Protein AF-A0A819LE30-F1 (afdb_monomer_lite)

Secondary structure (DSSP, 8-state):
------S-TTTHHHHHHHHHHTSEEEETT-SS--EEEEEEEEEETTT-EEESSTT-EEEHHHHHHHHH----S-TTSEEEEEE-SS-SS-EEEEEGGGEEEPTTPPP-SPPPHHHHHHHHHHH---HHHHHHHHHHHHHHTTGGG-TT--

Sequence (150 aa):
MFYVVGIPSKAHPLLIRKILKSLWFVIASTEKARRYRLKSFGRPANEHKYTKNESEQITVVDYFRDTWNYRLCYTHLPVVELYDPDDKNQSYFLPMELVNVDEGQPNLQPLTSEQHAKATNKTVVHPDECYKMIRRVADERRFKQDPYLE

pLDDT: mean 84.71, std 14.1, range [28.06, 96.69]

Radius of gyration: 21.99 Å; chains: 1; bounding box: 48×42×59 Å

Structure (mmCIF, N/CA/C/O backbone):
data_AF-A0A819LE30-F1
#
_entry.id   AF-A0A819LE30-F1
#
loop_
_atom_site.group_PDB
_atom_site.id
_atom_site.type_symbol
_atom_site.label_atom_id
_atom_site.label_alt_id
_atom_site.label_comp_id
_atom_site.label_asym_id
_atom_site.label_entity_id
_atom_site.label_seq_id
_atom_site.pdbx_PDB_ins_code
_atom_site.Cartn_x
_atom_site.Cartn_y
_atom_site.Cartn_z
_atom_site.occupancy
_atom_site.B_iso_or_equiv
_atom_site.auth_seq_id
_atom_site.auth_comp_id
_atom_site.auth_asym_id
_atom_site.auth_atom_id
_atom_site.pdbx_PDB_model_num
ATOM 1 N N . MET A 1 1 ? 13.514 -23.073 -1.224 1.00 29.84 1 MET A N 1
ATOM 2 C CA . MET A 1 1 ? 13.096 -22.376 0.011 1.00 29.84 1 MET A CA 1
ATOM 3 C C . MET A 1 1 ? 14.120 -21.275 0.257 1.00 29.84 1 MET A C 1
ATOM 5 O O . MET A 1 1 ? 15.211 -21.570 0.718 1.00 29.84 1 MET A O 1
ATOM 9 N N . PHE A 1 2 ? 13.863 -20.055 -0.224 1.00 28.06 2 PHE A N 1
ATOM 10 C CA . PHE A 1 2 ? 14.846 -18.965 -0.196 1.00 28.06 2 PHE A CA 1
ATOM 11 C C . PHE A 1 2 ? 14.622 -18.115 1.056 1.00 28.06 2 PHE A C 1
ATOM 13 O O . PHE A 1 2 ? 13.649 -17.369 1.131 1.00 28.06 2 PHE A O 1
ATOM 20 N N . TYR A 1 3 ? 15.508 -18.253 2.041 1.00 29.81 3 TYR A N 1
ATOM 21 C CA . TYR A 1 3 ? 15.600 -17.315 3.153 1.00 29.81 3 TYR A CA 1
ATOM 22 C C . TYR A 1 3 ? 16.272 -16.040 2.640 1.00 29.81 3 TYR A C 1
ATOM 24 O O . TYR A 1 3 ? 17.430 -16.069 2.229 1.00 29.81 3 TYR A O 1
ATOM 32 N N . VAL A 1 4 ? 15.541 -14.926 2.645 1.00 34.69 4 VAL A N 1
ATOM 33 C CA . VAL A 1 4 ? 16.140 -13.596 2.500 1.00 34.69 4 VAL A CA 1
ATOM 34 C C . VAL A 1 4 ? 16.900 -13.327 3.796 1.00 34.69 4 VAL A C 1
ATOM 36 O O . VAL A 1 4 ? 16.300 -13.108 4.848 1.00 34.69 4 VAL A O 1
ATOM 39 N N . VAL A 1 5 ? 18.224 -13.439 3.737 1.00 48.38 5 VAL A N 1
ATOM 40 C CA . VAL A 1 5 ? 19.119 -13.092 4.841 1.00 48.38 5 VAL A CA 1
ATOM 41 C C . VAL A 1 5 ? 19.236 -11.574 4.888 1.00 48.38 5 VAL A C 1
ATOM 43 O O . VAL A 1 5 ? 19.642 -10.964 3.910 1.00 48.38 5 VAL A O 1
ATOM 46 N N . GLY A 1 6 ? 18.925 -10.984 6.042 1.00 46.69 6 GLY A N 1
ATOM 47 C CA . GLY A 1 6 ? 19.387 -9.641 6.390 1.00 46.69 6 GLY A CA 1
ATOM 48 C C . GLY A 1 6 ? 18.284 -8.637 6.699 1.00 46.69 6 GLY A C 1
ATOM 49 O O . GLY A 1 6 ? 17.956 -7.815 5.860 1.00 46.69 6 GLY A O 1
ATOM 50 N N . ILE A 1 7 ? 17.775 -8.669 7.933 1.00 44.78 7 ILE A N 1
ATOM 51 C CA . ILE A 1 7 ? 17.602 -7.519 8.844 1.00 44.78 7 ILE A CA 1
ATOM 52 C C . ILE A 1 7 ? 17.383 -8.131 10.248 1.00 44.78 7 ILE A C 1
ATOM 54 O O . ILE A 1 7 ? 16.617 -9.088 10.392 1.00 44.78 7 ILE A O 1
ATOM 58 N N . PRO A 1 8 ? 18.041 -7.635 11.311 1.00 44.53 8 PRO A N 1
ATOM 59 C CA . PRO A 1 8 ? 17.855 -8.158 12.664 1.00 44.53 8 PRO A CA 1
ATOM 60 C C . PRO A 1 8 ? 16.394 -8.018 13.135 1.00 44.53 8 PRO A C 1
ATOM 62 O O . PRO A 1 8 ? 15.788 -6.950 13.041 1.00 44.53 8 PRO A O 1
ATOM 65 N N . SER A 1 9 ? 15.850 -9.113 13.680 1.00 53.09 9 SER A N 1
ATOM 66 C CA . SER A 1 9 ? 14.429 -9.370 14.001 1.00 53.09 9 SER A CA 1
ATOM 67 C C . SER A 1 9 ? 13.659 -8.224 14.694 1.00 53.09 9 SER A C 1
ATOM 69 O O . SER A 1 9 ? 12.488 -8.001 14.397 1.00 53.09 9 SER A O 1
ATOM 71 N N . LYS A 1 10 ? 14.304 -7.415 15.549 1.00 49.97 10 LYS A N 1
ATOM 72 C CA . LYS A 1 10 ? 13.651 -6.286 16.249 1.00 49.97 10 LYS A CA 1
ATOM 73 C C . LYS A 1 10 ? 13.601 -4.969 15.452 1.00 49.97 10 LYS A C 1
ATOM 75 O O . LYS A 1 10 ? 12.783 -4.110 15.765 1.00 49.97 10 LYS A O 1
ATOM 80 N N . ALA A 1 11 ? 14.440 -4.797 14.426 1.00 54.72 11 ALA A N 1
ATOM 81 C CA . ALA A 1 11 ? 14.494 -3.582 13.599 1.00 54.72 11 ALA A CA 1
ATOM 82 C C . ALA A 1 11 ? 13.498 -3.609 12.423 1.00 54.72 11 ALA A C 1
ATOM 84 O O . ALA A 1 11 ? 13.047 -2.559 11.961 1.00 54.72 11 ALA A O 1
ATOM 85 N N . HIS A 1 12 ? 13.112 -4.809 11.978 1.00 65.81 12 HIS A N 1
ATOM 86 C CA 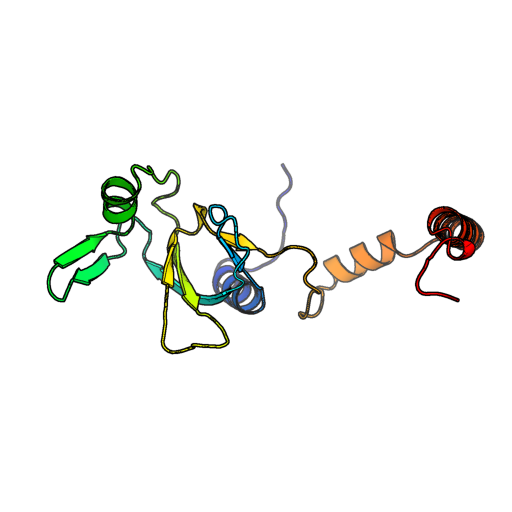. HIS A 1 12 ? 12.155 -5.041 10.892 1.00 65.81 12 HIS A CA 1
ATOM 87 C C . HIS A 1 12 ? 10.846 -4.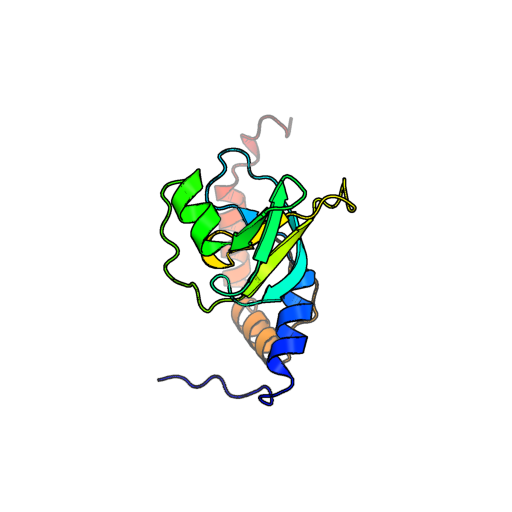238 11.009 1.00 65.81 12 HIS A C 1
ATOM 89 O O . HIS A 1 12 ? 10.506 -3.533 10.057 1.00 65.81 12 HIS A O 1
ATOM 95 N N . PRO A 1 13 ? 10.111 -4.275 12.138 1.00 67.38 13 PRO A N 1
ATOM 96 C CA . PRO A 1 13 ? 8.803 -3.624 12.210 1.00 67.38 13 PRO A CA 1
ATOM 97 C C . PRO A 1 13 ? 8.890 -2.092 12.148 1.00 67.38 13 PRO A C 1
ATOM 99 O O . PRO A 1 13 ? 8.015 -1.446 11.570 1.00 67.38 13 PRO A O 1
ATOM 102 N N . LEU A 1 14 ? 9.961 -1.491 12.679 1.00 71.75 14 LEU A N 1
ATOM 103 C CA . LEU A 1 14 ? 10.167 -0.039 12.629 1.00 71.75 14 LEU A CA 1
ATOM 104 C C . LEU A 1 14 ? 10.522 0.440 11.216 1.00 71.75 14 LEU A C 1
ATOM 106 O O . LEU A 1 14 ? 10.005 1.464 10.764 1.00 71.75 14 LEU A O 1
ATOM 110 N N . LEU A 1 15 ? 11.360 -0.317 10.502 1.00 76.12 15 LEU A N 1
ATOM 111 C CA . LEU A 1 15 ? 11.715 -0.030 9.112 1.00 76.12 15 LEU A CA 1
ATOM 112 C C . LEU A 1 15 ? 10.506 -0.181 8.187 1.00 76.12 15 LEU A C 1
ATOM 114 O O . LEU A 1 15 ? 10.228 0.719 7.397 1.00 76.12 15 LEU A O 1
ATOM 118 N N . ILE A 1 16 ? 9.737 -1.261 8.351 1.00 81.62 16 ILE A N 1
ATOM 119 C CA . ILE A 1 16 ? 8.493 -1.491 7.606 1.00 81.62 16 ILE A CA 1
ATOM 120 C C . ILE A 1 16 ? 7.525 -0.329 7.835 1.00 81.62 16 ILE A C 1
ATOM 122 O O . ILE A 1 16 ? 7.014 0.245 6.877 1.00 81.62 16 ILE A O 1
ATOM 126 N N . ARG A 1 17 ? 7.335 0.103 9.087 1.00 83.19 17 ARG A N 1
ATOM 127 C CA . ARG A 1 17 ? 6.477 1.253 9.397 1.00 83.19 17 ARG A CA 1
ATOM 128 C C . ARG A 1 17 ? 6.955 2.539 8.724 1.00 83.19 17 ARG A C 1
ATOM 130 O O . ARG A 1 17 ? 6.122 3.306 8.248 1.00 83.19 17 ARG A O 1
ATOM 137 N N . LYS A 1 18 ? 8.266 2.791 8.678 1.00 84.44 18 LYS A N 1
ATOM 138 C CA . LYS A 1 18 ? 8.832 3.974 8.009 1.00 84.44 18 LYS A CA 1
ATOM 139 C C . LYS A 1 18 ? 8.580 3.943 6.500 1.00 84.44 18 LYS A C 1
ATOM 141 O O . LYS A 1 18 ? 8.164 4.953 5.942 1.00 84.44 18 LYS A O 1
ATOM 146 N N . ILE A 1 19 ? 8.787 2.788 5.869 1.00 85.81 19 ILE A N 1
ATOM 147 C CA . ILE A 1 19 ? 8.561 2.597 4.431 1.00 85.81 19 ILE A CA 1
ATOM 148 C C . ILE A 1 19 ? 7.079 2.778 4.111 1.00 85.81 19 ILE A C 1
ATOM 150 O O . ILE A 1 19 ? 6.736 3.615 3.282 1.00 85.81 19 ILE A O 1
ATOM 154 N N . LEU A 1 20 ? 6.195 2.075 4.821 1.00 89.06 20 LEU A N 1
ATOM 155 C CA . LEU A 1 20 ? 4.755 2.123 4.571 1.00 89.06 20 LEU A CA 1
ATOM 156 C C . LEU A 1 20 ? 4.181 3.534 4.767 1.00 89.06 20 LEU A C 1
ATOM 158 O O . LEU A 1 20 ? 3.344 3.958 3.984 1.00 89.06 20 LEU A O 1
ATOM 162 N N . LYS A 1 21 ? 4.690 4.323 5.723 1.00 87.75 21 LYS A N 1
ATOM 163 C CA . LYS A 1 21 ? 4.304 5.740 5.875 1.00 87.75 21 LYS A CA 1
ATOM 164 C C . LYS A 1 21 ? 4.647 6.618 4.667 1.00 87.75 21 LYS A C 1
ATOM 166 O O . LYS A 1 21 ? 3.982 7.626 4.449 1.00 87.75 21 LYS A O 1
ATOM 171 N N . SER A 1 22 ? 5.673 6.261 3.894 1.00 86.62 22 SER A N 1
ATOM 172 C CA . SER A 1 22 ? 6.068 7.002 2.689 1.00 86.62 22 SER A CA 1
ATOM 173 C C . SER A 1 22 ? 5.284 6.627 1.432 1.00 86.62 22 SER A C 1
ATOM 175 O O . SER A 1 22 ? 5.464 7.283 0.406 1.00 86.62 22 SER A O 1
ATOM 177 N N . LEU A 1 23 ? 4.374 5.652 1.507 1.00 90.94 23 LEU A N 1
ATOM 178 C CA . LEU A 1 23 ? 3.555 5.205 0.381 1.00 90.94 23 LEU A CA 1
ATOM 179 C C . LEU A 1 23 ? 2.148 5.814 0.411 1.00 90.94 23 LEU A C 1
ATOM 181 O O . LEU A 1 23 ? 1.660 6.266 1.452 1.00 90.94 23 LEU A O 1
ATOM 185 N N . TRP A 1 24 ? 1.530 5.861 -0.761 1.00 91.62 24 TRP A N 1
ATOM 186 C CA . TRP A 1 24 ? 0.110 6.101 -0.968 1.00 91.62 24 TRP A CA 1
ATOM 187 C C . TRP A 1 24 ? -0.644 4.776 -0.978 1.00 91.62 24 TRP A C 1
ATOM 189 O O . TRP A 1 24 ? -0.140 3.765 -1.475 1.00 91.62 24 TRP A O 1
ATOM 199 N N . PHE A 1 25 ? -1.859 4.804 -0.446 1.00 91.62 25 PHE A N 1
ATOM 200 C CA . PHE A 1 25 ? -2.743 3.652 -0.373 1.00 91.62 25 PHE A CA 1
ATOM 201 C C . PHE A 1 25 ? -4.086 3.942 -1.032 1.00 91.62 25 PHE A C 1
ATOM 203 O O . PHE A 1 25 ? -4.561 5.078 -1.017 1.00 91.62 25 PHE A O 1
ATOM 210 N N . VAL A 1 26 ? -4.703 2.895 -1.566 1.00 91.12 26 VAL A N 1
ATOM 211 C CA . VAL A 1 26 ? -6.032 2.905 -2.185 1.00 91.12 26 VAL A CA 1
ATOM 212 C C . VAL A 1 26 ? -6.854 1.782 -1.562 1.00 91.12 26 VAL A C 1
ATOM 214 O O . VAL A 1 26 ? -6.317 0.754 -1.150 1.00 91.12 26 VAL A O 1
ATOM 217 N N . ILE A 1 27 ? -8.164 1.976 -1.471 1.00 88.00 27 ILE A N 1
ATOM 218 C CA . ILE A 1 27 ? -9.087 0.980 -0.924 1.00 88.00 27 ILE A CA 1
ATOM 219 C C . ILE A 1 27 ? -9.570 0.088 -2.066 1.00 88.00 27 ILE A C 1
ATOM 221 O O . ILE A 1 27 ? -10.038 0.597 -3.081 1.00 88.00 27 ILE A O 1
ATOM 225 N N . ALA A 1 28 ? -9.500 -1.233 -1.887 1.00 78.38 28 ALA A N 1
ATOM 226 C CA . ALA A 1 28 ? -9.798 -2.203 -2.945 1.00 78.38 28 ALA A CA 1
ATOM 227 C C . ALA A 1 28 ? -11.256 -2.167 -3.454 1.00 78.38 28 ALA A C 1
ATOM 229 O O . ALA A 1 28 ? -11.526 -2.598 -4.569 1.00 78.38 28 ALA A O 1
ATOM 230 N N . SER A 1 29 ? -12.196 -1.664 -2.647 1.00 69.12 29 SER A N 1
ATOM 231 C CA . SER A 1 29 ? -13.639 -1.758 -2.912 1.00 69.12 29 SER A CA 1
ATOM 232 C C . SER A 1 29 ? -14.263 -0.530 -3.591 1.00 69.12 29 SER A C 1
ATOM 234 O O . SER A 1 29 ? -15.434 -0.592 -3.962 1.00 69.12 29 SER A O 1
ATOM 236 N N . THR A 1 30 ? -13.556 0.598 -3.710 1.00 64.12 30 THR A N 1
ATOM 237 C CA . THR A 1 30 ? -14.184 1.866 -4.124 1.00 64.12 30 THR A CA 1
ATOM 238 C C . THR A 1 30 ? -13.921 2.158 -5.601 1.00 64.12 30 THR A C 1
ATOM 240 O O . THR A 1 30 ? -12.772 2.312 -6.001 1.00 64.12 30 THR A O 1
ATOM 243 N N . GLU A 1 31 ? -14.983 2.335 -6.399 1.00 60.78 31 GLU A N 1
ATOM 244 C CA . GLU A 1 31 ? -14.903 2.718 -7.828 1.00 60.78 31 GLU A CA 1
ATOM 245 C C . GLU A 1 31 ? -14.169 4.053 -8.057 1.00 60.78 31 GLU A C 1
ATOM 247 O O . GLU A 1 31 ? -13.574 4.292 -9.105 1.00 60.78 31 GLU A O 1
ATOM 252 N N . LYS A 1 32 ? -14.185 4.935 -7.051 1.00 64.19 32 LYS A N 1
ATOM 253 C CA . LYS A 1 32 ? -13.382 6.159 -7.002 1.00 64.19 32 LYS A CA 1
ATOM 254 C C . LYS A 1 32 ? -12.100 5.882 -6.221 1.00 64.19 32 LYS A C 1
ATOM 256 O O . LYS A 1 32 ? -12.142 5.773 -4.994 1.00 64.19 32 LYS A O 1
ATOM 261 N N . ALA A 1 33 ? -10.967 5.826 -6.920 1.00 69.06 33 ALA A N 1
ATOM 262 C CA . ALA A 1 33 ? -9.642 5.652 -6.328 1.00 69.06 33 ALA A CA 1
ATOM 263 C C . ALA A 1 33 ? -9.219 6.901 -5.531 1.00 69.06 33 ALA A C 1
ATOM 265 O O . ALA A 1 33 ? -8.445 7.738 -5.994 1.00 69.06 33 ALA A O 1
ATOM 266 N N . ARG A 1 34 ? -9.763 7.057 -4.320 1.00 83.75 34 ARG A N 1
ATOM 267 C CA . ARG A 1 34 ? -9.249 8.026 -3.349 1.00 83.75 34 ARG A CA 1
ATOM 268 C C . ARG A 1 34 ? -7.923 7.516 -2.800 1.00 83.75 34 ARG A C 1
ATOM 270 O O . ARG A 1 34 ? -7.809 6.348 -2.426 1.00 83.75 34 ARG A O 1
ATOM 277 N N . ARG A 1 35 ? -6.931 8.406 -2.766 1.00 89.50 35 ARG A N 1
ATOM 278 C CA . ARG A 1 35 ? -5.585 8.119 -2.270 1.00 89.50 35 ARG A CA 1
ATOM 279 C C . ARG A 1 35 ? -5.460 8.572 -0.830 1.00 89.50 35 ARG A C 1
ATOM 281 O O . ARG A 1 35 ? -5.779 9.707 -0.503 1.00 89.50 35 ARG A O 1
ATOM 288 N N . TYR A 1 36 ? -4.921 7.698 0.002 1.00 91.88 36 TYR A N 1
ATOM 289 C CA . TYR A 1 36 ? -4.737 7.948 1.421 1.00 91.88 36 TYR A CA 1
ATOM 290 C C . TYR A 1 36 ? -3.277 7.787 1.826 1.00 91.88 36 TYR A C 1
ATOM 292 O O . TYR A 1 36 ? -2.501 7.070 1.187 1.00 91.88 36 TYR A O 1
ATOM 300 N N . ARG A 1 37 ? -2.903 8.432 2.931 1.00 92.31 37 ARG A N 1
ATOM 301 C CA . ARG A 1 37 ? -1.619 8.218 3.602 1.00 92.31 37 ARG A CA 1
ATOM 302 C C . ARG A 1 37 ? -1.808 7.413 4.875 1.00 92.31 37 ARG A C 1
ATOM 304 O O . ARG A 1 37 ? -2.819 7.531 5.560 1.00 92.31 37 ARG A O 1
ATOM 311 N N . LEU A 1 38 ? -0.797 6.619 5.212 1.00 92.62 38 LEU A N 1
ATOM 312 C CA . LEU A 1 38 ? -0.765 5.877 6.465 1.00 92.62 38 LEU A CA 1
ATOM 313 C C . LEU A 1 38 ? -0.335 6.792 7.618 1.00 92.62 38 LEU A C 1
ATOM 315 O O . LEU A 1 38 ? 0.784 7.309 7.634 1.00 92.62 38 LEU A O 1
ATOM 319 N N . LYS A 1 39 ? -1.193 6.929 8.629 1.00 90.75 39 LYS A N 1
ATOM 320 C CA . LYS A 1 39 ? -0.897 7.647 9.875 1.00 90.75 39 LYS A CA 1
ATOM 321 C C . LYS A 1 39 ? -0.225 6.727 10.886 1.00 90.75 39 LYS A C 1
ATOM 323 O O . LYS A 1 39 ? 0.883 6.998 11.374 1.00 90.75 39 LYS A O 1
ATOM 328 N N . SER A 1 40 ? -0.872 5.604 11.188 1.00 90.44 40 SER A N 1
ATOM 329 C CA . SER A 1 40 ? -0.413 4.662 12.204 1.00 90.44 40 SER A CA 1
ATOM 330 C C . SER A 1 40 ? -0.979 3.249 12.004 1.00 90.44 40 SER A C 1
ATOM 332 O O . SER A 1 40 ? -1.784 3.006 11.109 1.00 90.44 40 SER A O 1
ATOM 334 N N . PHE A 1 41 ? -0.496 2.311 12.821 1.00 90.81 41 PHE A N 1
ATOM 335 C CA . PHE A 1 41 ? -1.056 0.967 12.928 1.00 90.81 41 PHE A CA 1
ATOM 336 C C . PHE A 1 41 ? -1.782 0.860 14.264 1.00 90.81 41 PHE A C 1
ATOM 338 O O . PHE A 1 41 ? -1.234 1.259 15.294 1.00 90.81 41 PHE A O 1
ATOM 345 N N . GLY A 1 42 ? -2.991 0.314 14.227 1.00 89.31 42 GLY A N 1
ATOM 346 C CA . GLY A 1 42 ? -3.786 -0.031 15.392 1.00 89.31 42 GLY A CA 1
ATOM 347 C C . GLY A 1 42 ? -3.478 -1.433 15.918 1.00 89.31 42 GLY A C 1
ATOM 348 O O . GLY A 1 42 ? -2.468 -2.058 15.591 1.00 89.31 42 GLY A O 1
ATOM 349 N N . ARG A 1 43 ? -4.394 -1.929 16.752 1.00 91.81 43 ARG A N 1
ATOM 350 C CA . ARG A 1 43 ? -4.402 -3.318 17.236 1.00 91.81 43 ARG A CA 1
ATOM 351 C C . ARG A 1 43 ? -4.859 -4.271 16.116 1.00 91.81 43 ARG A C 1
ATOM 353 O O . ARG A 1 43 ? -5.367 -3.788 15.099 1.00 91.81 43 ARG A O 1
ATOM 360 N N . PRO A 1 44 ? -4.688 -5.595 16.275 1.00 93.94 44 PRO A N 1
ATOM 361 C CA . PRO A 1 44 ? -5.302 -6.587 15.393 1.00 93.94 44 PRO A CA 1
ATOM 362 C C . PRO A 1 44 ? -6.799 -6.330 15.176 1.00 93.94 44 PRO A C 1
ATOM 364 O O . PRO A 1 44 ? -7.478 -5.857 16.089 1.00 93.94 44 PRO A O 1
ATOM 367 N N . ALA A 1 45 ? -7.329 -6.616 13.986 1.00 91.00 45 ALA A N 1
ATOM 368 C CA . ALA A 1 45 ? -8.711 -6.273 13.625 1.00 91.00 45 ALA A CA 1
ATOM 369 C C . ALA A 1 45 ? -9.779 -6.902 14.543 1.00 91.00 45 ALA A C 1
ATOM 371 O O . ALA A 1 45 ? -10.831 -6.298 14.752 1.00 91.00 45 ALA A O 1
ATOM 372 N N . ASN A 1 46 ? -9.511 -8.077 15.121 1.00 92.00 46 ASN A N 1
ATOM 373 C CA . ASN A 1 46 ? -10.374 -8.726 16.121 1.00 92.00 46 ASN A CA 1
ATOM 374 C C . ASN A 1 46 ? -10.385 -8.029 17.495 1.00 92.00 46 ASN A C 1
ATOM 376 O O . ASN A 1 46 ? -11.335 -8.195 18.254 1.00 92.00 46 ASN A O 1
ATOM 380 N N . GLU A 1 47 ? -9.346 -7.267 17.830 1.00 93.19 47 GLU A N 1
ATOM 381 C CA . GLU A 1 47 ? -9.193 -6.593 19.127 1.00 93.19 47 GLU A CA 1
ATOM 382 C C . GLU A 1 47 ? -9.369 -5.075 19.038 1.00 93.19 47 GLU A C 1
ATOM 384 O O . GLU A 1 47 ? -9.596 -4.405 20.050 1.00 93.19 47 GLU A O 1
ATOM 389 N N . HIS A 1 48 ? -9.218 -4.506 17.842 1.00 91.25 48 HIS A N 1
ATOM 390 C CA . HIS A 1 48 ? -9.316 -3.075 17.629 1.00 91.25 48 HIS A CA 1
ATOM 391 C C . HIS A 1 48 ? -10.774 -2.631 17.727 1.00 91.25 48 HIS A C 1
ATOM 393 O O . HIS A 1 48 ? -11.602 -2.975 16.883 1.00 91.25 48 HIS A O 1
ATOM 399 N N . LYS A 1 49 ? -11.068 -1.864 18.778 1.00 89.44 49 LYS A N 1
ATOM 400 C CA . LYS A 1 49 ? -12.373 -1.256 19.024 1.00 89.44 49 LYS A CA 1
ATOM 401 C C . LYS A 1 49 ? -12.341 0.209 18.631 1.00 89.44 49 LYS A C 1
ATOM 403 O O . LYS A 1 49 ? -11.341 0.885 18.879 1.00 89.44 49 LYS A O 1
ATOM 408 N N . TYR A 1 50 ? -13.435 0.684 18.057 1.00 83.88 50 TYR A N 1
ATOM 409 C CA . TYR A 1 50 ? -13.642 2.100 17.809 1.00 83.88 50 TYR A CA 1
ATOM 410 C C . TYR A 1 50 ? -15.081 2.487 18.157 1.00 83.88 50 TYR A C 1
ATOM 412 O O . TYR A 1 50 ? -15.994 1.655 18.173 1.00 83.88 50 TYR A O 1
ATOM 420 N N . THR A 1 51 ? -15.272 3.765 18.470 1.00 85.50 51 THR A N 1
ATOM 421 C CA . THR A 1 51 ? -16.579 4.305 18.843 1.00 85.50 51 THR A CA 1
ATOM 422 C C . THR A 1 51 ? -17.383 4.581 17.576 1.00 85.50 51 THR A C 1
ATOM 424 O O . THR A 1 51 ? -17.008 5.462 16.804 1.00 85.50 51 THR A O 1
ATOM 427 N N . LYS A 1 52 ? -18.475 3.841 17.347 1.00 77.00 52 LYS A N 1
ATOM 428 C CA . LYS A 1 52 ? -19.330 4.038 16.162 1.00 77.00 52 LYS A CA 1
ATOM 429 C C . LYS A 1 52 ? -20.279 5.228 16.337 1.00 77.00 52 LYS A C 1
ATOM 431 O O . LYS A 1 52 ? -20.345 6.065 15.450 1.00 77.00 52 LYS A O 1
ATOM 436 N N . ASN A 1 53 ? -20.959 5.316 17.485 1.00 76.19 53 ASN A N 1
ATOM 437 C CA . ASN A 1 53 ? -21.982 6.329 17.785 1.00 76.19 53 ASN A CA 1
ATOM 438 C C . ASN A 1 53 ? -21.892 6.783 19.255 1.00 76.19 53 ASN A C 1
ATOM 440 O O . ASN A 1 53 ? -22.703 6.364 20.074 1.00 76.19 53 ASN A O 1
ATOM 444 N N . GLU A 1 54 ? -20.870 7.577 19.595 1.00 73.06 54 GLU A N 1
ATOM 445 C CA . GLU A 1 54 ? -20.631 8.260 20.893 1.00 73.06 54 GLU A CA 1
ATOM 446 C C . GLU A 1 54 ? -20.540 7.406 22.181 1.00 73.06 54 GLU A C 1
ATOM 448 O O . GLU A 1 54 ? -19.907 7.832 23.142 1.00 73.06 54 GLU A O 1
ATOM 453 N N . SER A 1 55 ? -21.082 6.189 22.223 1.00 76.44 55 SER A N 1
ATOM 454 C CA . SER A 1 55 ? -21.074 5.317 23.410 1.00 76.44 55 SER A CA 1
ATOM 455 C C . SER A 1 55 ? -20.901 3.828 23.094 1.00 76.44 55 SER A C 1
ATOM 457 O O . SER A 1 55 ? -20.462 3.073 23.962 1.00 76.44 55 SER A O 1
ATOM 459 N N . GLU A 1 56 ? -21.164 3.389 21.862 1.00 85.44 56 GLU A N 1
ATOM 460 C CA . GLU A 1 56 ? -20.996 1.983 21.482 1.00 85.44 56 GLU A CA 1
ATOM 461 C C . GLU A 1 56 ? -19.588 1.702 20.931 1.00 85.44 56 GLU A C 1
ATOM 463 O O . GLU A 1 56 ? -19.169 2.259 19.910 1.00 85.44 56 GLU A O 1
ATOM 468 N N . GLN A 1 57 ? -18.861 0.823 21.627 1.00 88.62 57 GLN A N 1
ATOM 469 C CA . GLN A 1 57 ? -17.575 0.280 21.193 1.00 88.62 57 GLN A CA 1
ATOM 470 C C . GLN A 1 57 ? -17.813 -0.989 20.378 1.00 88.62 57 GLN A C 1
ATOM 472 O O . GLN A 1 57 ? -18.195 -2.016 20.939 1.00 88.62 57 GLN A O 1
ATOM 477 N N . ILE A 1 58 ? -17.520 -0.942 19.082 1.00 90.88 58 ILE A N 1
ATOM 478 C CA . ILE A 1 58 ? -17.605 -2.102 18.188 1.00 90.88 58 ILE A CA 1
ATOM 479 C C . ILE A 1 58 ? -16.206 -2.487 17.705 1.00 90.88 58 ILE A C 1
ATOM 481 O O . ILE A 1 58 ? -15.337 -1.624 17.541 1.00 90.88 58 ILE A O 1
ATOM 485 N N . THR A 1 59 ? -15.952 -3.784 17.511 1.00 91.00 59 THR A N 1
ATOM 486 C CA . THR A 1 59 ? -14.698 -4.216 16.880 1.00 91.00 59 THR A CA 1
ATOM 487 C C . THR A 1 59 ? -14.751 -3.966 15.377 1.00 91.00 59 THR A C 1
ATOM 489 O O . THR A 1 59 ? -15.823 -3.954 14.769 1.00 91.00 59 THR A O 1
ATOM 492 N N . VAL A 1 60 ? -13.590 -3.802 14.744 1.00 90.94 60 VAL A N 1
ATOM 493 C CA . VAL A 1 60 ? -13.532 -3.667 13.282 1.00 90.94 60 VAL A CA 1
ATOM 494 C C . VAL A 1 60 ? -14.098 -4.914 12.590 1.00 90.94 60 VAL A C 1
ATOM 496 O O . VAL A 1 60 ? -14.829 -4.787 11.614 1.00 90.94 60 VAL A O 1
ATOM 499 N N . VAL A 1 61 ? -13.836 -6.117 13.111 1.00 92.25 61 VAL A N 1
ATOM 500 C CA . VAL A 1 61 ? -14.409 -7.360 12.559 1.00 92.25 61 VAL A CA 1
ATOM 501 C C . VAL A 1 61 ? -15.934 -7.348 12.594 1.00 92.25 61 VAL A C 1
ATOM 503 O O . VAL A 1 61 ? -16.563 -7.645 11.578 1.00 92.25 61 VAL A O 1
ATOM 506 N N . ASP A 1 62 ? -16.522 -6.998 13.738 1.00 92.38 62 ASP A N 1
ATOM 507 C CA . ASP A 1 62 ? -17.977 -6.975 13.890 1.00 92.38 62 ASP A CA 1
ATOM 508 C C . ASP A 1 62 ? -18.597 -5.901 12.998 1.00 92.38 62 ASP A C 1
ATOM 510 O O . ASP A 1 62 ? -19.565 -6.166 12.296 1.00 92.38 62 ASP A O 1
ATOM 514 N N . TYR A 1 63 ? -17.977 -4.723 12.911 1.00 92.12 63 TYR A N 1
ATOM 515 C CA . TYR A 1 63 ? -18.465 -3.662 12.039 1.00 92.12 63 TYR A CA 1
ATOM 516 C C . TYR A 1 63 ? -18.541 -4.074 10.567 1.00 92.12 63 TYR A C 1
ATOM 518 O O . TYR A 1 63 ? -19.563 -3.825 9.923 1.00 92.12 63 TYR A O 1
ATOM 526 N N . PHE A 1 64 ? -17.486 -4.702 10.037 1.00 91.31 64 PHE A N 1
ATOM 527 C CA . PHE A 1 64 ? -17.454 -5.118 8.634 1.00 91.31 64 PHE A CA 1
ATOM 528 C C . PHE A 1 64 ? -18.424 -6.263 8.342 1.00 91.31 64 PHE A C 1
ATOM 530 O O . PHE A 1 64 ? -19.067 -6.274 7.287 1.00 91.31 64 PHE A O 1
ATOM 537 N N . ARG A 1 65 ? -18.588 -7.178 9.299 1.00 92.75 65 ARG A N 1
ATOM 538 C CA . ARG A 1 65 ? -19.578 -8.249 9.210 1.00 92.75 65 ARG A CA 1
ATOM 539 C C . ARG A 1 65 ? -21.002 -7.695 9.233 1.00 92.75 65 ARG A C 1
ATOM 541 O O . ARG A 1 65 ? -21.800 -8.071 8.388 1.00 92.75 65 ARG A O 1
ATOM 548 N N . ASP A 1 66 ? -21.309 -6.786 10.149 1.00 92.12 66 ASP A N 1
ATOM 549 C CA . ASP A 1 66 ? -22.687 -6.356 10.389 1.00 92.12 66 ASP A CA 1
ATOM 550 C C . ASP A 1 66 ? -23.133 -5.259 9.402 1.00 92.12 66 ASP A C 1
ATOM 552 O O . ASP A 1 66 ? -24.298 -5.203 9.019 1.00 92.12 66 ASP A O 1
ATOM 556 N N . THR A 1 67 ? -22.213 -4.394 8.953 1.00 90.25 67 THR A N 1
ATOM 557 C CA . THR A 1 67 ? -22.532 -3.255 8.065 1.00 90.25 67 THR A CA 1
ATOM 558 C C . THR A 1 67 ? -22.410 -3.609 6.585 1.00 90.25 67 THR A C 1
ATOM 560 O O . THR A 1 67 ? -23.211 -3.144 5.778 1.00 90.25 67 THR A O 1
ATOM 563 N N . TRP A 1 68 ? -21.417 -4.424 6.217 1.00 88.62 68 TRP A N 1
ATOM 564 C CA . TRP A 1 68 ? -21.127 -4.758 4.816 1.00 88.62 68 TRP A CA 1
ATOM 565 C C . TRP A 1 68 ? -21.287 -6.242 4.487 1.00 88.62 68 TRP A C 1
ATOM 567 O O . TRP A 1 68 ? -21.007 -6.636 3.357 1.00 88.62 68 TRP A O 1
ATOM 577 N N . ASN A 1 69 ? -21.724 -7.072 5.444 1.00 91.94 69 ASN A N 1
ATOM 578 C CA . ASN A 1 69 ? -21.783 -8.529 5.287 1.00 91.94 69 ASN A CA 1
ATOM 579 C C . ASN A 1 69 ? -20.444 -9.123 4.802 1.00 91.94 69 ASN A C 1
ATOM 581 O O . ASN A 1 69 ? -20.409 -10.101 4.054 1.00 91.94 69 ASN A O 1
ATOM 585 N N . TYR A 1 70 ? -19.326 -8.506 5.207 1.00 91.06 70 TYR A N 1
ATOM 586 C CA . TYR A 1 70 ? -17.984 -8.885 4.778 1.00 91.06 70 TYR A CA 1
ATOM 587 C C . TYR A 1 70 ? -17.237 -9.587 5.911 1.00 91.06 70 TYR A C 1
ATOM 589 O O . TYR A 1 70 ? -17.024 -9.025 6.988 1.00 91.06 70 TYR A O 1
ATOM 597 N N . ARG A 1 71 ? -16.802 -10.826 5.666 1.00 93.25 71 ARG A N 1
ATOM 598 C CA . ARG A 1 71 ? -16.043 -11.619 6.637 1.00 93.25 71 ARG A CA 1
ATOM 599 C C . ARG A 1 71 ? -14.546 -11.477 6.381 1.00 93.25 71 ARG A C 1
ATOM 601 O O . ARG A 1 71 ? -14.028 -12.074 5.446 1.00 93.25 71 ARG A O 1
ATOM 608 N N . LEU A 1 72 ? -13.859 -10.755 7.264 1.00 92.06 72 LEU A N 1
ATOM 609 C CA . LEU A 1 72 ? -12.400 -10.623 7.226 1.00 92.06 72 LEU A CA 1
ATOM 610 C C . LEU A 1 72 ? -11.719 -11.991 7.384 1.00 92.06 72 LEU A C 1
ATOM 612 O O . LEU A 1 72 ? -12.012 -12.734 8.328 1.00 92.06 72 LEU A O 1
ATOM 616 N N . CYS A 1 73 ? -10.787 -12.302 6.486 1.00 93.25 73 CYS A N 1
ATOM 617 C CA . CYS A 1 73 ? -9.982 -13.519 6.541 1.00 93.25 73 CYS A CA 1
ATOM 618 C C . CYS A 1 73 ? -8.774 -13.347 7.467 1.00 93.25 73 CYS A C 1
ATOM 620 O O . CYS A 1 73 ? -8.397 -14.276 8.183 1.00 93.25 73 CYS A O 1
ATOM 622 N N . TYR A 1 74 ? -8.184 -12.151 7.494 1.00 93.06 74 TYR A N 1
ATOM 623 C CA . TYR A 1 74 ? -6.931 -11.889 8.204 1.00 93.06 74 TYR A CA 1
ATOM 624 C C . TYR A 1 74 ? -7.134 -11.049 9.468 1.00 93.06 74 TYR A C 1
ATOM 626 O O . TYR A 1 74 ? -6.556 -9.978 9.639 1.00 93.06 74 TYR A O 1
ATOM 634 N N . THR A 1 75 ? -7.943 -11.555 10.398 1.00 92.31 75 THR A N 1
ATOM 635 C CA . THR A 1 75 ? -8.331 -10.823 11.620 1.00 92.31 75 THR A CA 1
ATOM 636 C C . THR A 1 75 ? -7.183 -10.547 12.596 1.00 92.31 75 THR A C 1
ATOM 638 O O . THR A 1 75 ? -7.277 -9.625 13.402 1.00 92.31 75 THR A O 1
ATOM 641 N N . HIS A 1 76 ? -6.098 -11.320 12.510 1.00 91.75 76 HIS A N 1
ATOM 642 C CA . HIS A 1 76 ? -4.889 -11.158 13.320 1.00 91.75 76 HIS A CA 1
ATOM 643 C C . HIS A 1 76 ? -3.975 -10.023 12.827 1.00 91.75 76 HIS A C 1
ATOM 645 O O . HIS A 1 76 ? -3.066 -9.612 13.548 1.00 91.75 76 HIS A O 1
ATOM 651 N N . LEU A 1 77 ? -4.182 -9.525 11.601 1.00 91.62 77 LEU A N 1
ATOM 652 C CA . LEU A 1 77 ? -3.406 -8.412 11.062 1.00 91.62 77 LEU A CA 1
ATOM 653 C C . LEU A 1 77 ? -3.848 -7.082 11.690 1.00 91.62 77 LEU A C 1
ATOM 655 O O . LEU A 1 77 ? -5.022 -6.922 12.045 1.00 91.62 77 LEU A O 1
ATOM 659 N N . PRO A 1 78 ? -2.922 -6.117 11.839 1.00 91.81 78 PRO A N 1
ATOM 660 C CA . PRO A 1 78 ? -3.236 -4.825 12.426 1.00 91.81 78 PRO A CA 1
ATOM 661 C C . PRO A 1 78 ? -4.204 -4.032 11.547 1.00 91.81 78 PRO A C 1
ATOM 663 O O . PRO A 1 78 ? -4.172 -4.103 10.319 1.00 91.81 78 PRO A O 1
ATOM 666 N N . VAL A 1 79 ? -5.030 -3.213 12.186 1.00 92.75 79 VAL A N 1
ATOM 667 C CA . VAL A 1 79 ? -5.806 -2.175 11.502 1.00 92.75 79 VAL A CA 1
ATOM 668 C C . VAL A 1 79 ? -4.863 -1.052 11.070 1.00 92.75 79 VAL A C 1
ATOM 670 O O . VAL A 1 79 ? -3.950 -0.679 11.810 1.00 92.75 79 VAL A O 1
ATOM 673 N N . VAL A 1 80 ? -5.070 -0.499 9.879 1.00 92.62 80 VAL A N 1
ATOM 674 C CA . VAL A 1 80 ? -4.358 0.687 9.400 1.00 92.62 80 VAL A CA 1
ATOM 675 C C . VAL A 1 80 ? -5.197 1.935 9.648 1.00 92.62 80 VAL A C 1
ATOM 677 O O . VAL A 1 80 ? -6.378 1.983 9.312 1.00 92.62 80 VAL A O 1
ATOM 680 N N . GLU A 1 81 ? -4.578 2.947 10.252 1.00 92.38 81 GLU A N 1
ATOM 681 C CA . GLU A 1 81 ? -5.152 4.285 10.363 1.00 92.38 81 GLU A CA 1
ATOM 682 C C . GLU A 1 81 ? -4.696 5.089 9.146 1.00 92.38 81 GLU A C 1
ATOM 684 O O . GLU A 1 81 ? -3.511 5.411 8.999 1.00 92.38 81 GLU A O 1
ATOM 689 N N . LEU A 1 82 ? -5.641 5.386 8.265 1.00 92.44 82 LEU A N 1
ATOM 690 C CA . LEU A 1 82 ? -5.443 6.177 7.064 1.00 92.44 82 LEU A CA 1
ATOM 691 C C . LEU A 1 82 ? -5.997 7.586 7.260 1.00 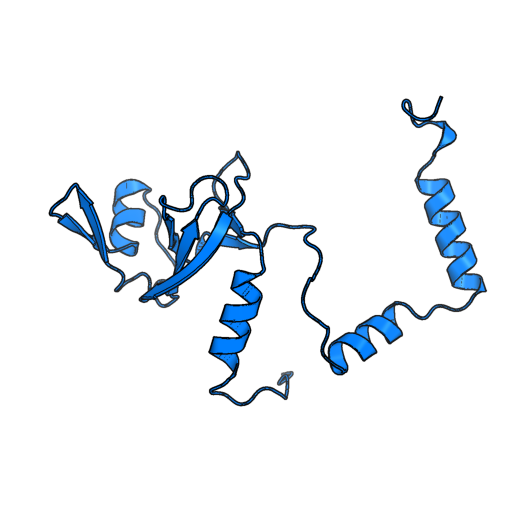92.44 82 LEU A C 1
ATOM 693 O O . LEU A 1 82 ? -6.943 7.792 8.013 1.00 92.44 82 LEU A O 1
ATOM 697 N N . TYR A 1 83 ? -5.427 8.554 6.560 1.00 92.00 83 TYR A N 1
ATOM 698 C CA . TYR A 1 83 ? -5.944 9.918 6.521 1.00 92.00 83 TYR A CA 1
ATOM 699 C C . TYR A 1 83 ? -5.833 10.481 5.109 1.00 92.00 83 TYR A C 1
ATOM 701 O O . TYR A 1 83 ? -4.989 10.047 4.312 1.00 92.00 83 TYR A O 1
ATOM 709 N N . ASP A 1 84 ? -6.711 11.430 4.813 1.00 90.44 84 ASP A N 1
ATOM 710 C CA . ASP A 1 84 ? -6.630 12.218 3.594 1.00 90.44 84 ASP A CA 1
ATOM 711 C C . ASP A 1 84 ? -5.595 13.338 3.817 1.00 90.44 84 ASP A C 1
ATOM 713 O O . ASP A 1 84 ? -5.659 14.026 4.838 1.00 90.44 84 ASP A O 1
ATOM 717 N N . PRO A 1 85 ? -4.588 13.523 2.946 1.00 86.19 85 PRO A N 1
ATOM 718 C CA . PRO A 1 85 ? -3.663 14.648 3.077 1.00 86.19 85 PRO A CA 1
ATOM 719 C C . PRO A 1 85 ? -4.356 16.022 3.113 1.00 86.19 85 PRO A C 1
ATOM 721 O O . PRO A 1 85 ? -3.800 16.922 3.753 1.00 86.19 85 PRO A O 1
ATOM 724 N N . ASP A 1 86 ? -5.527 16.163 2.482 1.00 86.81 86 ASP A N 1
ATOM 725 C CA . ASP A 1 86 ? -6.300 17.409 2.451 1.00 86.81 86 ASP A CA 1
ATOM 726 C C . ASP A 1 86 ? -7.079 17.638 3.761 1.00 86.81 86 ASP A C 1
ATOM 728 O O . ASP A 1 86 ? -7.250 18.782 4.185 1.00 86.81 86 ASP A O 1
ATOM 732 N N . ASP A 1 87 ? -7.462 16.564 4.466 1.00 86.69 87 ASP A N 1
ATOM 733 C CA . ASP A 1 87 ? -8.077 16.608 5.800 1.00 86.69 87 ASP A CA 1
ATOM 734 C C . ASP A 1 87 ? -7.362 15.671 6.787 1.00 86.69 87 ASP A C 1
ATOM 736 O O . ASP A 1 87 ? -7.689 14.493 6.957 1.00 86.69 87 ASP A O 1
ATOM 740 N N . LYS A 1 88 ? -6.378 16.233 7.499 1.00 81.25 88 LYS A N 1
ATOM 741 C CA . LYS A 1 88 ? -5.565 15.503 8.486 1.00 81.25 88 LYS A CA 1
ATOM 742 C C . LYS A 1 88 ? -6.307 15.161 9.777 1.00 81.25 88 LYS A C 1
ATOM 744 O O . LYS A 1 88 ? -5.812 14.326 10.542 1.00 81.25 88 LYS A O 1
ATOM 749 N N . ASN A 1 89 ? -7.424 15.830 10.062 1.00 83.44 89 ASN A N 1
ATOM 750 C CA . ASN A 1 89 ? -8.190 15.584 11.281 1.00 83.44 89 ASN A CA 1
ATOM 751 C C . ASN A 1 89 ? -9.062 14.342 11.118 1.00 83.44 89 ASN A C 1
ATOM 75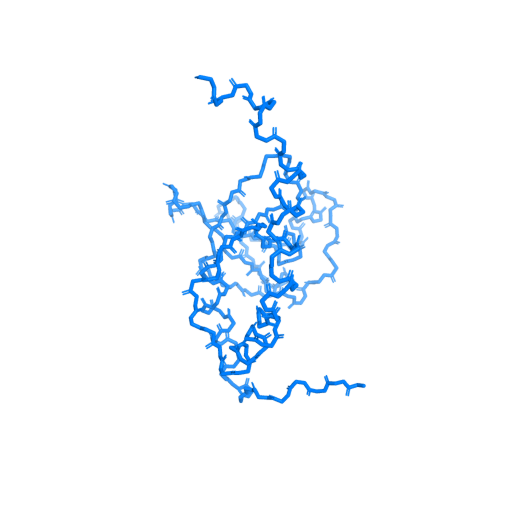3 O O . ASN A 1 89 ? -9.232 13.576 12.070 1.00 83.44 89 ASN A O 1
ATOM 757 N N . GLN A 1 90 ? -9.543 14.089 9.902 1.00 85.06 90 GLN A N 1
ATOM 758 C CA . GLN A 1 90 ? -10.282 12.880 9.597 1.00 85.06 90 GLN A CA 1
ATOM 759 C C . GLN A 1 90 ? -9.353 11.661 9.528 1.00 85.06 90 GLN A C 1
ATOM 761 O O . GLN A 1 90 ? -8.364 11.628 8.798 1.00 85.06 90 GLN A O 1
ATOM 766 N N . SER A 1 91 ? -9.669 10.634 10.316 1.00 87.75 91 SER A N 1
ATOM 767 C CA . SER A 1 91 ? -8.925 9.372 10.340 1.00 87.75 91 SER A CA 1
ATOM 768 C C . SER A 1 91 ? -9.867 8.210 10.053 1.00 87.75 91 SER A C 1
ATOM 770 O O . SER A 1 91 ? -10.956 8.125 10.616 1.00 87.75 91 SER A O 1
ATOM 772 N N . TYR A 1 92 ? -9.439 7.320 9.167 1.00 88.94 92 TYR A N 1
ATOM 773 C CA . TYR A 1 92 ? -10.180 6.151 8.721 1.00 88.94 92 TYR A CA 1
ATOM 774 C C . TYR A 1 92 ? -9.470 4.893 9.209 1.00 88.94 92 TYR A C 1
ATOM 776 O O . TYR A 1 92 ? -8.285 4.701 8.942 1.00 88.94 92 TYR A O 1
ATOM 784 N N . PHE A 1 93 ? -10.194 4.023 9.904 1.00 90.38 93 PHE A N 1
ATOM 785 C CA . PHE A 1 93 ? -9.668 2.748 10.379 1.00 90.38 93 PHE A CA 1
ATOM 786 C C . PHE A 1 93 ? -10.101 1.639 9.430 1.00 90.38 93 PHE A C 1
ATOM 788 O O . PHE A 1 93 ? -11.291 1.347 9.322 1.00 90.38 93 PHE A O 1
ATOM 795 N N . LEU A 1 94 ? -9.139 1.024 8.743 1.00 91.56 94 LEU A N 1
ATOM 796 C CA . LEU A 1 94 ? -9.404 -0.059 7.799 1.00 91.56 94 LEU A CA 1
ATOM 797 C C . LEU A 1 94 ? -8.587 -1.307 8.144 1.00 91.56 94 LEU A C 1
ATOM 799 O O . LEU A 1 94 ? -7.420 -1.199 8.523 1.00 91.56 94 LEU A O 1
ATOM 803 N N . PRO A 1 95 ? -9.157 -2.511 7.998 1.00 92.81 95 PRO A N 1
ATOM 804 C CA . PRO A 1 95 ? -8.383 -3.744 7.997 1.00 92.81 95 PRO A CA 1
ATOM 805 C C . PRO A 1 95 ? -7.297 -3.697 6.922 1.00 92.81 95 PRO A C 1
ATOM 807 O O . PRO A 1 95 ? -7.567 -3.295 5.791 1.00 92.81 95 PRO A O 1
ATOM 810 N N . MET A 1 96 ? -6.092 -4.174 7.243 1.00 91.56 96 MET A N 1
ATOM 811 C CA . MET A 1 96 ? -4.981 -4.240 6.282 1.00 91.56 96 MET A CA 1
ATOM 812 C C . MET A 1 96 ? -5.318 -5.056 5.023 1.00 91.56 96 MET A C 1
ATOM 814 O O . MET A 1 96 ? -4.752 -4.811 3.968 1.00 91.56 96 MET A O 1
ATOM 818 N N . GLU A 1 97 ? -6.268 -5.989 5.126 1.00 91.00 97 GLU A N 1
ATOM 819 C CA . GLU A 1 97 ? -6.783 -6.800 4.016 1.00 91.00 97 GLU A CA 1
ATOM 820 C C . GLU A 1 97 ? -7.436 -5.971 2.897 1.00 91.00 97 GLU A C 1
ATOM 822 O O . GLU A 1 97 ? -7.384 -6.362 1.737 1.00 91.00 97 GLU A O 1
ATOM 827 N N . LEU A 1 98 ? -8.043 -4.829 3.228 1.00 90.12 98 LEU A N 1
ATOM 828 C CA . LEU A 1 98 ? -8.840 -4.037 2.283 1.00 90.12 98 LEU A CA 1
ATOM 829 C C . LEU A 1 98 ? -8.060 -2.879 1.649 1.00 90.12 98 LEU A C 1
ATOM 831 O O . LEU A 1 98 ? -8.631 -2.072 0.909 1.00 90.12 98 LEU A O 1
ATOM 835 N N . VAL A 1 9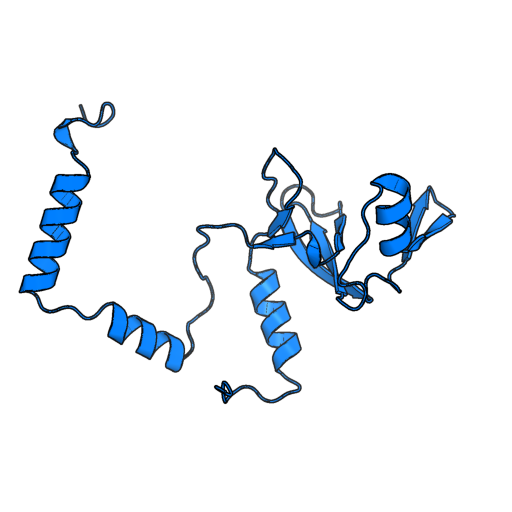9 ? -6.768 -2.771 1.962 1.00 90.81 99 VAL A N 1
ATOM 836 C CA . VAL A 1 99 ? -5.929 -1.631 1.604 1.00 90.81 99 VAL A CA 1
ATOM 837 C C . VAL A 1 99 ? -4.781 -2.085 0.712 1.00 90.81 99 VAL A C 1
ATOM 839 O O . VAL A 1 99 ? -3.963 -2.913 1.101 1.00 90.81 99 VAL A O 1
ATOM 842 N N . ASN A 1 100 ? -4.687 -1.470 -0.465 1.00 90.94 100 ASN A N 1
ATOM 843 C CA . ASN A 1 100 ? -3.646 -1.719 -1.453 1.00 90.94 100 ASN A CA 1
ATOM 844 C C . ASN A 1 100 ? -2.690 -0.528 -1.547 1.00 90.94 100 ASN A C 1
ATOM 846 O O . ASN A 1 100 ? -3.068 0.614 -1.289 1.00 90.94 100 ASN A O 1
ATOM 850 N N . VAL A 1 101 ? -1.441 -0.785 -1.932 1.00 90.38 101 VAL A N 1
ATOM 851 C CA . VAL A 1 101 ? -0.486 0.277 -2.280 1.00 90.38 101 VAL A CA 1
ATOM 852 C C . VAL A 1 101 ? -0.856 0.816 -3.663 1.00 90.38 101 VAL A C 1
ATOM 854 O O . VAL A 1 101 ? -1.049 0.029 -4.584 1.00 90.38 101 VAL A O 1
ATOM 857 N N . ASP A 1 102 ? -0.958 2.139 -3.805 1.00 90.69 102 ASP A N 1
ATOM 858 C CA . ASP A 1 102 ? -1.261 2.786 -5.092 1.00 90.69 102 ASP A CA 1
ATOM 859 C C . ASP A 1 102 ? -0.190 2.453 -6.143 1.00 90.69 102 ASP A C 1
ATOM 861 O O . ASP A 1 102 ? 1.007 2.398 -5.840 1.00 90.69 102 ASP A O 1
ATOM 865 N N . GLU A 1 103 ? -0.612 2.225 -7.380 1.00 88.25 103 GLU A N 1
ATOM 866 C CA . GLU A 1 103 ? 0.289 1.823 -8.457 1.00 88.25 103 GLU A CA 1
ATOM 867 C C . GLU A 1 103 ? 1.047 3.022 -9.049 1.00 88.25 103 GLU A C 1
ATOM 869 O O . GLU A 1 103 ? 0.611 4.170 -8.978 1.00 88.25 103 GLU A O 1
ATOM 874 N N . GLY A 1 104 ? 2.217 2.766 -9.643 1.00 85.81 104 GLY A N 1
ATOM 875 C CA . GLY A 1 104 ? 2.993 3.797 -10.348 1.00 85.81 104 GLY A CA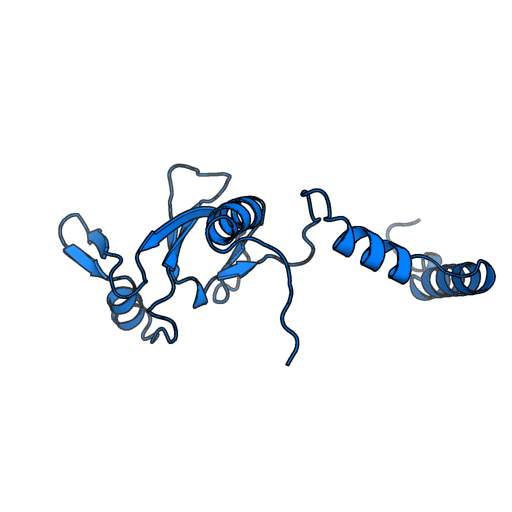 1
ATOM 876 C C . GLY A 1 104 ? 3.701 4.819 -9.450 1.00 85.81 104 GLY A C 1
ATOM 877 O O . GLY A 1 104 ? 4.207 5.825 -9.944 1.00 85.81 104 GLY A O 1
ATOM 878 N N . GLN A 1 105 ? 3.772 4.577 -8.140 1.00 89.81 105 GLN A N 1
ATOM 879 C CA . GLN A 1 105 ? 4.489 5.457 -7.220 1.00 89.81 105 GLN A CA 1
ATOM 880 C C . GLN A 1 105 ? 6.016 5.354 -7.381 1.00 89.81 105 GLN A C 1
ATOM 882 O O . GLN A 1 105 ? 6.557 4.244 -7.427 1.00 89.81 105 GLN A O 1
ATOM 887 N N . PRO A 1 106 ? 6.749 6.483 -7.380 1.00 85.06 106 PRO A N 1
ATOM 888 C CA . PRO A 1 106 ? 8.204 6.458 -7.317 1.00 85.06 106 PRO A CA 1
ATOM 889 C C . PRO A 1 106 ? 8.683 6.033 -5.922 1.00 85.06 106 PRO A C 1
ATOM 891 O O . PRO A 1 106 ? 8.133 6.454 -4.901 1.00 85.06 106 PRO A O 1
ATOM 894 N N . ASN A 1 107 ? 9.757 5.242 -5.860 1.00 84.00 107 ASN A N 1
ATOM 895 C CA . ASN A 1 107 ? 10.420 4.962 -4.589 1.00 84.00 107 ASN A CA 1
ATOM 896 C C . ASN A 1 107 ? 11.233 6.189 -4.144 1.00 84.00 107 ASN A C 1
ATOM 898 O O . ASN A 1 107 ? 12.194 6.570 -4.806 1.00 84.00 107 ASN A O 1
ATOM 902 N N . LEU A 1 108 ? 10.854 6.784 -3.013 1.00 80.69 108 LEU A N 1
ATOM 903 C CA . LEU A 1 108 ? 11.523 7.959 -2.441 1.00 80.69 108 LEU A CA 1
ATOM 904 C C . LEU A 1 108 ? 12.656 7.597 -1.469 1.00 80.69 108 LEU A C 1
ATOM 906 O O . LEU A 1 108 ? 13.407 8.476 -1.050 1.00 80.69 108 LEU A O 1
ATOM 910 N N . GLN A 1 109 ? 12.762 6.331 -1.059 1.00 82.81 109 GLN A N 1
ATOM 911 C CA . GLN A 1 109 ? 13.797 5.888 -0.128 1.00 82.81 109 GLN A CA 1
ATOM 912 C C . GLN A 1 109 ? 15.062 5.459 -0.883 1.00 82.81 109 GLN A C 1
ATOM 914 O O . GLN A 1 109 ? 14.955 4.846 -1.951 1.00 82.81 109 GLN A O 1
ATOM 919 N N . PRO A 1 110 ? 16.257 5.720 -0.320 1.00 84.50 110 PRO A N 1
ATOM 920 C CA . PRO A 1 110 ? 17.499 5.219 -0.892 1.00 84.50 110 PRO A CA 1
ATOM 921 C C . PRO A 1 110 ? 17.468 3.688 -0.950 1.00 84.50 110 PRO A C 1
ATOM 923 O O . PRO A 1 110 ? 16.997 3.026 -0.020 1.00 84.50 110 PRO A O 1
ATOM 926 N N . LEU A 1 111 ? 17.955 3.134 -2.059 1.00 85.00 111 LEU A N 1
ATOM 927 C CA . LEU A 1 111 ? 18.022 1.690 -2.253 1.00 85.00 111 LEU A CA 1
ATOM 928 C C . LEU A 1 111 ? 19.122 1.103 -1.357 1.00 85.00 111 LEU A C 1
ATOM 930 O O . LEU A 1 111 ? 20.143 1.735 -1.087 1.00 85.00 111 LEU A O 1
ATOM 934 N N . THR A 1 112 ? 18.931 -0.131 -0.900 1.00 89.19 112 THR A N 1
ATOM 935 C CA . THR A 1 112 ? 20.005 -0.880 -0.234 1.00 89.19 112 THR A CA 1
ATOM 936 C C . THR A 1 112 ? 21.075 -1.296 -1.246 1.00 89.19 112 THR A C 1
ATOM 938 O O . THR A 1 112 ? 20.807 -1.359 -2.445 1.00 89.19 112 THR A O 1
ATOM 941 N N . SER A 1 113 ? 22.287 -1.634 -0.793 1.00 90.50 113 SER A N 1
ATOM 942 C CA . SER A 1 113 ? 23.376 -2.075 -1.685 1.00 90.50 113 SER A CA 1
ATOM 943 C C . SER A 1 113 ? 22.970 -3.255 -2.580 1.00 90.50 113 SER A C 1
ATOM 945 O O . SER A 1 113 ? 23.305 -3.286 -3.762 1.00 90.50 113 SER A O 1
ATOM 947 N N . GLU A 1 114 ? 22.181 -4.193 -2.050 1.00 90.88 114 GLU A N 1
ATOM 948 C CA . GLU A 1 114 ? 21.635 -5.324 -2.811 1.00 90.88 114 GLU A CA 1
ATOM 949 C C . GLU A 1 114 ? 20.612 -4.883 -3.865 1.00 90.88 114 GLU A C 1
ATOM 951 O O . GLU A 1 114 ? 20.642 -5.342 -5.009 1.00 90.88 114 GLU A O 1
ATOM 956 N N . GLN A 1 115 ? 19.710 -3.967 -3.500 1.00 89.25 115 GLN A N 1
ATOM 957 C CA . GLN A 1 115 ? 18.737 -3.399 -4.431 1.00 89.25 115 GLN A CA 1
ATOM 958 C C . GLN A 1 115 ? 19.432 -2.592 -5.534 1.00 89.25 115 GLN A C 1
ATOM 960 O O . GLN A 1 115 ? 19.038 -2.703 -6.693 1.00 89.25 115 GLN A O 1
ATOM 965 N N . HIS A 1 116 ? 20.487 -1.845 -5.197 1.00 92.75 116 HIS A N 1
ATOM 966 C CA . HIS A 1 116 ? 21.339 -1.143 -6.154 1.00 92.75 116 HIS A CA 1
ATOM 967 C C . HIS A 1 116 ? 22.018 -2.113 -7.121 1.00 92.75 116 HIS A C 1
ATOM 969 O O . HIS A 1 116 ? 21.885 -1.936 -8.327 1.00 92.75 116 HIS A O 1
ATOM 975 N N . ALA A 1 117 ? 22.672 -3.171 -6.631 1.00 93.81 117 ALA A N 1
ATOM 976 C CA . ALA A 1 117 ? 23.299 -4.177 -7.491 1.00 93.81 117 ALA A CA 1
ATOM 977 C C . ALA A 1 117 ? 22.280 -4.828 -8.443 1.00 93.81 117 ALA A C 1
ATOM 979 O O . ALA A 1 117 ? 22.541 -4.989 -9.635 1.00 93.81 117 ALA A O 1
ATOM 980 N N . LYS A 1 118 ? 21.078 -5.140 -7.942 1.00 94.19 118 LYS A N 1
ATOM 981 C CA . LYS A 1 118 ? 19.985 -5.683 -8.758 1.00 94.19 118 LYS A CA 1
ATOM 982 C C . LYS A 1 118 ? 19.476 -4.681 -9.794 1.00 94.19 118 LYS A C 1
ATOM 984 O O . LYS A 1 118 ? 19.145 -5.096 -10.901 1.00 94.19 118 LYS A O 1
ATOM 989 N N . ALA A 1 119 ? 19.384 -3.399 -9.447 1.00 92.62 119 ALA A N 1
ATOM 990 C CA . ALA A 1 119 ? 19.007 -2.348 -10.384 1.00 92.62 119 ALA A CA 1
ATOM 991 C C . ALA A 1 119 ? 20.063 -2.211 -11.487 1.00 92.62 119 ALA A C 1
ATOM 993 O O . ALA A 1 119 ? 19.712 -2.329 -12.653 1.00 92.62 119 ALA A O 1
ATOM 994 N N . THR A 1 120 ? 21.342 -2.091 -11.125 1.00 93.81 120 THR A N 1
ATOM 995 C CA . THR A 1 120 ? 22.464 -2.008 -12.069 1.00 93.81 120 THR A CA 1
ATOM 996 C C . THR A 1 120 ? 22.495 -3.205 -13.014 1.00 93.81 120 THR A C 1
ATOM 998 O O . THR A 1 120 ? 22.514 -3.027 -14.224 1.00 93.81 120 THR A O 1
ATOM 1001 N N . ASN A 1 121 ? 22.399 -4.431 -12.499 1.00 93.81 121 ASN A N 1
ATOM 1002 C CA . ASN A 1 121 ? 22.405 -5.629 -13.344 1.00 93.81 121 ASN A CA 1
ATOM 1003 C C . ASN A 1 121 ? 21.209 -5.700 -14.304 1.00 93.81 121 ASN A C 1
ATOM 1005 O O . ASN A 1 121 ? 21.295 -6.348 -15.340 1.00 93.81 121 ASN A O 1
ATOM 1009 N N . LYS A 1 122 ? 20.085 -5.061 -13.959 1.00 92.75 122 LYS A N 1
ATOM 1010 C CA . LYS A 1 122 ? 18.907 -4.981 -14.831 1.00 92.75 122 LYS A CA 1
ATOM 1011 C C . LYS A 1 122 ? 18.998 -3.859 -15.862 1.00 92.75 122 LYS A C 1
ATOM 1013 O O . LYS A 1 122 ? 18.362 -3.971 -16.904 1.00 92.75 122 LYS A O 1
ATOM 1018 N N . THR A 1 123 ? 19.694 -2.767 -15.552 1.00 92.69 123 THR A N 1
ATOM 1019 C CA . THR A 1 123 ? 19.751 -1.573 -16.408 1.00 92.69 123 THR A CA 1
ATOM 1020 C C . THR A 1 123 ? 20.982 -1.533 -17.303 1.00 92.69 123 THR A C 1
ATOM 1022 O O . THR A 1 123 ? 20.942 -0.873 -18.338 1.00 92.69 123 THR A O 1
ATOM 1025 N N . VAL A 1 124 ? 22.064 -2.226 -16.939 1.00 94.44 124 VAL A N 1
ATOM 1026 C CA . VAL A 1 124 ? 23.262 -2.338 -17.774 1.00 94.44 124 VAL A CA 1
ATOM 1027 C C . VAL A 1 124 ? 22.923 -3.149 -19.021 1.00 94.44 124 VAL A C 1
ATOM 1029 O O . VAL A 1 124 ? 22.610 -4.335 -18.953 1.00 94.44 124 VAL A O 1
ATOM 1032 N N . VAL A 1 125 ? 23.000 -2.485 -20.170 1.00 93.81 125 VAL A N 1
ATOM 1033 C CA . VAL A 1 125 ? 22.740 -3.053 -21.495 1.00 93.81 125 VAL A CA 1
ATOM 1034 C C . VAL A 1 125 ? 23.893 -2.712 -22.434 1.00 93.81 125 VAL A C 1
ATOM 1036 O O . VAL A 1 125 ? 24.499 -1.646 -22.324 1.00 93.81 125 VAL A O 1
ATOM 1039 N N . HIS A 1 126 ? 24.205 -3.615 -23.367 1.00 95.69 126 HIS A N 1
ATOM 1040 C CA . HIS A 1 126 ? 25.203 -3.351 -24.406 1.00 95.69 126 HIS A CA 1
ATOM 1041 C C . HIS A 1 126 ? 24.725 -2.204 -25.320 1.00 95.69 126 HIS A C 1
ATOM 1043 O O . HIS A 1 126 ? 23.520 -2.132 -25.587 1.00 95.69 126 HIS A O 1
ATOM 1049 N N . PRO A 1 127 ? 25.613 -1.330 -25.837 1.00 96.19 127 PRO A N 1
ATOM 1050 C CA . PRO A 1 127 ? 25.218 -0.205 -26.691 1.00 96.19 127 PRO A CA 1
ATOM 1051 C C . PRO A 1 127 ? 24.309 -0.588 -27.868 1.00 96.19 127 PRO A C 1
ATOM 1053 O O . PRO A 1 127 ? 23.320 0.099 -28.117 1.00 96.19 127 PRO A O 1
ATOM 1056 N N . ASP A 1 128 ? 24.577 -1.714 -28.534 1.00 96.69 128 ASP A N 1
ATOM 1057 C CA . ASP A 1 128 ? 23.754 -2.185 -29.659 1.00 96.69 128 ASP A CA 1
ATOM 1058 C C . ASP A 1 128 ? 22.327 -2.563 -29.235 1.00 96.69 128 ASP A C 1
ATOM 1060 O O . ASP A 1 128 ? 21.356 -2.240 -29.920 1.00 96.69 128 ASP A O 1
ATOM 1064 N N . GLU A 1 129 ? 22.181 -3.218 -28.082 1.00 95.31 129 GLU A N 1
ATOM 1065 C CA . GLU A 1 129 ? 20.873 -3.576 -27.523 1.00 95.31 129 GLU A CA 1
ATOM 1066 C C . GLU A 1 129 ? 20.126 -2.331 -27.042 1.00 95.31 129 GLU A C 1
ATOM 1068 O O . GLU A 1 129 ? 18.926 -2.193 -27.278 1.00 95.31 129 GLU A O 1
ATOM 1073 N N . CYS A 1 130 ? 20.847 -1.373 -26.453 1.00 94.06 130 CYS A N 1
ATOM 1074 C CA . CYS A 1 130 ? 20.299 -0.070 -26.094 1.00 94.06 130 CYS A CA 1
ATOM 1075 C C . CYS A 1 130 ? 19.750 0.658 -27.329 1.00 94.06 130 CYS A C 1
ATOM 1077 O O . CYS A 1 130 ? 18.610 1.122 -27.316 1.00 94.06 130 CYS A O 1
ATOM 1079 N N . TYR A 1 131 ? 20.508 0.690 -28.430 1.00 96.31 131 TYR A N 1
ATOM 1080 C CA . TYR A 1 131 ? 20.070 1.303 -29.683 1.00 96.31 131 TYR A CA 1
ATOM 1081 C C . TYR A 1 131 ? 18.795 0.651 -30.229 1.00 96.31 131 TYR A C 1
ATOM 1083 O O . TYR A 1 131 ? 17.838 1.353 -30.563 1.00 96.31 131 TYR A O 1
ATOM 1091 N N . LYS A 1 132 ? 18.747 -0.688 -30.276 1.00 96.50 132 LYS A N 1
ATOM 1092 C CA . LYS A 1 132 ? 17.556 -1.437 -30.712 1.00 96.50 132 LYS A CA 1
ATOM 1093 C C . LYS A 1 132 ? 16.349 -1.150 -29.820 1.00 96.50 132 LYS A C 1
ATOM 1095 O O . LYS A 1 132 ? 15.257 -0.928 -30.335 1.00 96.50 132 LYS A O 1
ATOM 1100 N N . MET A 1 133 ? 16.540 -1.118 -28.500 1.00 94.31 133 MET A N 1
ATOM 1101 C CA . MET A 1 133 ? 15.487 -0.817 -27.527 1.00 94.31 133 MET A CA 1
ATOM 1102 C C . MET A 1 133 ? 14.937 0.599 -27.726 1.00 94.31 133 MET A C 1
ATOM 1104 O O . MET A 1 133 ? 13.722 0.778 -27.784 1.00 94.31 133 MET A O 1
ATOM 1108 N N . ILE A 1 134 ? 15.819 1.592 -27.883 1.00 94.06 134 ILE A N 1
ATOM 1109 C CA . ILE A 1 134 ? 15.439 2.988 -28.136 1.00 94.06 134 ILE A CA 1
ATOM 1110 C C . ILE A 1 134 ? 14.661 3.097 -29.447 1.00 94.06 134 ILE A C 1
ATOM 1112 O O . ILE A 1 134 ? 13.589 3.700 -29.464 1.00 94.06 134 ILE A O 1
ATOM 1116 N N . ARG A 1 135 ? 15.163 2.494 -30.533 1.00 95.31 135 ARG A N 1
ATOM 1117 C CA . ARG A 1 135 ? 14.477 2.496 -31.833 1.00 95.31 135 ARG A CA 1
ATOM 1118 C C . ARG A 1 135 ? 13.103 1.846 -31.748 1.00 95.31 135 ARG A C 1
ATOM 1120 O O . ARG A 1 135 ? 12.130 2.471 -32.151 1.00 95.31 135 ARG A O 1
ATOM 1127 N N . ARG A 1 136 ? 13.007 0.670 -31.122 1.00 95.19 136 ARG A N 1
ATOM 1128 C CA . ARG A 1 136 ? 11.731 -0.018 -30.904 1.00 95.19 136 ARG A CA 1
ATOM 1129 C C . ARG A 1 136 ? 10.728 0.871 -30.170 1.00 95.19 136 ARG A C 1
ATOM 1131 O O . ARG A 1 136 ? 9.609 1.028 -30.639 1.00 95.19 136 ARG A O 1
ATOM 1138 N N . VAL A 1 137 ? 11.127 1.478 -29.049 1.00 94.75 137 VAL A N 1
ATOM 1139 C CA . VAL A 1 137 ? 10.236 2.357 -28.273 1.00 94.75 137 VAL A CA 1
ATOM 1140 C C . VAL A 1 137 ? 9.830 3.590 -29.086 1.00 94.75 137 VAL A C 1
ATOM 1142 O O . VAL A 1 137 ? 8.670 3.989 -29.034 1.00 94.75 137 VAL A O 1
ATOM 1145 N N . ALA A 1 138 ? 10.746 4.187 -29.852 1.00 92.00 138 ALA A N 1
ATOM 1146 C CA . ALA A 1 138 ? 10.435 5.338 -30.697 1.00 92.00 138 ALA A CA 1
ATOM 1147 C C . ALA A 1 138 ? 9.406 4.998 -31.790 1.00 92.00 138 ALA A C 1
ATOM 1149 O O . ALA A 1 138 ? 8.476 5.775 -32.018 1.00 92.00 138 ALA A O 1
ATOM 1150 N N . ASP A 1 139 ? 9.541 3.828 -32.415 1.00 91.38 139 ASP A N 1
ATOM 1151 C CA . ASP A 1 139 ? 8.636 3.360 -33.466 1.00 91.38 139 ASP A CA 1
ATOM 1152 C C . ASP A 1 139 ? 7.259 2.958 -32.896 1.00 91.38 139 ASP A C 1
ATOM 1154 O O . ASP A 1 139 ? 6.222 3.316 -33.461 1.00 91.38 139 ASP A O 1
ATOM 1158 N N . GLU A 1 140 ? 7.223 2.282 -31.739 1.00 93.81 140 GLU A N 1
ATOM 1159 C CA . GLU A 1 140 ? 5.989 1.879 -31.039 1.00 93.81 140 GLU A CA 1
ATOM 1160 C C . GLU A 1 140 ? 5.147 3.076 -30.582 1.00 93.81 140 GLU A C 1
ATOM 1162 O O . GLU A 1 140 ? 3.918 3.018 -30.603 1.00 93.81 140 GLU A O 1
ATOM 1167 N N . ARG A 1 141 ? 5.795 4.175 -30.181 1.00 87.06 141 ARG A N 1
ATOM 1168 C CA . ARG A 1 141 ? 5.117 5.372 -29.662 1.00 87.06 141 ARG A CA 1
ATOM 1169 C C . ARG A 1 141 ? 4.432 6.211 -30.740 1.00 87.06 141 ARG A C 1
ATOM 1171 O O . ARG A 1 141 ? 3.628 7.062 -30.383 1.00 87.06 141 ARG A O 1
ATOM 1178 N N . ARG A 1 142 ? 4.726 5.978 -32.029 1.00 86.69 142 ARG A N 1
ATOM 1179 C CA . ARG A 1 142 ? 4.082 6.623 -33.194 1.00 86.69 142 ARG A CA 1
ATOM 1180 C C . ARG A 1 142 ? 3.851 8.134 -33.028 1.00 86.69 142 ARG A C 1
ATOM 1182 O O . ARG A 1 142 ? 2.788 8.631 -33.378 1.00 86.69 142 ARG A O 1
ATOM 1189 N N . PHE A 1 143 ? 4.863 8.875 -32.571 1.00 86.81 143 PHE A N 1
ATOM 1190 C CA . PHE A 1 143 ? 4.758 10.312 -32.254 1.00 86.81 143 PHE A CA 1
ATOM 1191 C C . PHE A 1 143 ? 4.148 11.184 -33.366 1.00 86.81 143 PHE A C 1
ATOM 1193 O O . PHE A 1 143 ? 3.516 12.189 -33.082 1.00 86.81 143 PHE A O 1
ATOM 1200 N N . LYS A 1 144 ? 4.292 10.792 -34.637 1.00 85.56 144 LYS A N 1
ATOM 1201 C CA . LYS A 1 144 ? 3.695 11.500 -35.786 1.00 85.56 144 LYS A CA 1
ATOM 1202 C C . LYS A 1 144 ? 2.162 11.428 -35.855 1.00 85.56 144 LYS A C 1
ATOM 1204 O O . LYS A 1 144 ? 1.576 12.111 -36.678 1.00 85.56 144 LYS A O 1
ATOM 1209 N N . GLN A 1 145 ? 1.535 10.537 -35.089 1.00 87.06 145 GLN A N 1
ATOM 1210 C CA . GLN A 1 145 ? 0.081 10.340 -35.034 1.00 87.06 145 GLN A CA 1
ATOM 1211 C C . GLN A 1 145 ? -0.518 10.913 -33.742 1.00 87.06 145 GLN A C 1
ATOM 1213 O O . GLN A 1 145 ? -1.697 10.694 -33.475 1.00 87.06 145 GLN A O 1
ATOM 1218 N N . ASP A 1 146 ? 0.291 11.587 -32.921 1.00 88.88 146 ASP A N 1
ATOM 1219 C CA . ASP A 1 146 ? -0.164 12.173 -31.668 1.00 88.88 146 ASP A CA 1
ATOM 1220 C C . ASP A 1 146 ? -0.898 13.498 -31.952 1.00 88.88 146 ASP A C 1
ATOM 1222 O O . ASP A 1 146 ? -0.276 14.436 -32.456 1.00 88.88 146 ASP A O 1
ATOM 1226 N N . PRO A 1 147 ? -2.202 13.603 -31.635 1.00 89.75 147 PRO A N 1
ATOM 1227 C CA . PRO A 1 147 ? -3.006 14.793 -31.914 1.00 89.75 147 PRO A CA 1
ATOM 1228 C C . PRO A 1 147 ? -2.592 16.028 -31.097 1.00 89.75 147 PRO A C 1
ATOM 1230 O O . PRO A 1 147 ? -3.122 17.110 -31.333 1.00 89.75 147 PRO A O 1
ATOM 1233 N N . TYR A 1 148 ? -1.687 15.882 -30.125 1.00 88.19 148 TYR A N 1
ATOM 1234 C CA . TYR A 1 148 ? -1.195 16.977 -29.287 1.00 88.19 148 TYR A CA 1
ATOM 1235 C C . TYR A 1 148 ? 0.202 17.487 -29.692 1.00 88.19 148 TYR A C 1
ATOM 1237 O O . TYR A 1 148 ? 0.746 18.339 -28.991 1.00 88.19 148 TYR A O 1
ATOM 1245 N N . LEU A 1 149 ? 0.804 16.965 -30.772 1.00 82.50 149 LEU A N 1
ATOM 1246 C CA . LEU A 1 149 ? 2.164 17.313 -31.226 1.00 82.50 149 LEU A CA 1
ATOM 1247 C C . LEU A 1 149 ? 2.220 18.149 -32.527 1.00 82.50 149 LEU A C 1
ATOM 1249 O O . LEU A 1 149 ? 3.309 18.294 -33.086 1.00 82.50 149 LEU A O 1
ATOM 1253 N N . GLU A 1 150 ? 1.092 18.695 -32.997 1.00 63.53 150 GLU A N 1
ATOM 1254 C CA . GLU A 1 150 ? 1.023 19.636 -34.139 1.00 63.53 150 GLU A CA 1
ATOM 1255 C C . GLU A 1 150 ? 1.233 21.105 -33.740 1.00 63.53 150 GLU A C 1
ATOM 1257 O O . GLU A 1 150 ? 0.740 21.520 -32.664 1.00 63.53 150 GLU A O 1
#

Foldseek 3Di:
DDDPDDDPPVCVVVVVQVQQQPFWKFFQPDPDGQIWGFDDWAAQQQPDWDDPDVPDTDGNQRCCCVVVVDHDPRRRATWTWIDHPVDPPDTDTHGPVRMDTDPPDDRPDDDDPVRVVVVCVVPDDDPVVVVVVVVVVVVVVPVVPDPVND